Protein AF-J9E3N8-F1 (afdb_monomer)

InterPro domains:
  IPR001534 Transthyretin-like [PF01060] (4-51)
  IPR001534 Transthyretin-like [PTHR21700] (4-82)
  IPR038479 Transthyretin-like superfamily [G3DSA:2.60.40.3330] (2-83)

Mean predicted aligned error: 5.46 Å

Nearest PDB structures (foldseek):
  7rgm-assembly1_H  TM=3.498E-01  e=9.564E+00  Homo sapiens
  8i0t-assembly1_R  TM=3.193E-01  e=7.367E+00  Homo sapiens
  7w5b-assembly1_R  TM=2.391E-01  e=3.837E+00  Homo sapiens

Sequence (83 aa):
IGEVLSTDQTTLNGHFQIKGDTVGRTEQDIEPVIRFYHRCDDDLKKDLKKVGYRTFAISYPKEYVTIGKVPRKQFDIGKLNLQ

pLDDT: mean 87.49, std 9.36, range [53.59, 96.62]

Secondary structure (DSSP, 8-state):
-PPP-------TTS--------TT-S------EEEEEE-TT--TTT-TT--S-EEEEEEPPGGG--SSSS-SS----------

Structure (mmCIF, N/CA/C/O backbone):
data_AF-J9E3N8-F1
#
_entry.id   AF-J9E3N8-F1
#
loop_
_atom_site.group_PDB
_atom_site.id
_atom_site.type_symbol
_atom_site.label_atom_id
_atom_site.label_alt_id
_atom_site.label_comp_id
_atom_site.label_asym_id
_atom_site.label_entity_id
_atom_site.label_seq_id
_atom_site.pdbx_PDB_ins_code
_atom_site.Cartn_x
_atom_site.Cartn_y
_atom_site.Cartn_z
_atom_site.occupancy
_atom_site.B_iso_or_equiv
_atom_site.auth_seq_id
_atom_site.auth_comp_id
_atom_site.auth_asym_id
_atom_site.auth_atom_id
_atom_site.pdbx_PDB_model_num
ATOM 1 N N . ILE A 1 1 ? 1.222 14.509 6.411 1.00 53.59 1 ILE A N 1
ATOM 2 C CA . ILE A 1 1 ? 1.612 13.177 5.883 1.00 53.59 1 ILE A CA 1
ATOM 3 C C . ILE A 1 1 ? 1.035 12.163 6.856 1.00 53.59 1 ILE A C 1
ATOM 5 O O . ILE A 1 1 ? 1.283 12.325 8.041 1.00 53.59 1 ILE A O 1
ATOM 9 N N . GLY A 1 2 ? 0.189 11.239 6.391 1.00 73.75 2 GLY A N 1
ATOM 10 C CA . GLY A 1 2 ? -0.410 10.217 7.259 1.00 73.75 2 GLY A CA 1
ATOM 11 C C . GLY A 1 2 ? 0.635 9.234 7.787 1.00 73.75 2 GLY A C 1
ATOM 12 O O . GLY A 1 2 ? 1.699 9.080 7.186 1.00 73.75 2 GLY A O 1
ATOM 13 N N . GLU A 1 3 ? 0.338 8.597 8.913 1.00 88.06 3 GLU A N 1
ATOM 14 C CA . GLU A 1 3 ? 1.219 7.608 9.529 1.00 88.06 3 GLU A CA 1
ATOM 15 C C . GLU A 1 3 ? 1.255 6.300 8.721 1.00 88.06 3 GLU A C 1
ATOM 17 O O . GLU A 1 3 ? 0.258 5.892 8.121 1.00 88.06 3 GLU A O 1
ATOM 22 N N . VAL A 1 4 ? 2.407 5.626 8.698 1.00 93.12 4 VAL A N 1
ATOM 23 C CA . VAL A 1 4 ? 2.562 4.337 8.015 1.00 93.12 4 VAL A CA 1
ATOM 24 C C . VAL A 1 4 ? 2.077 3.216 8.930 1.00 93.12 4 VAL A C 1
ATOM 26 O O . VAL A 1 4 ? 2.655 2.963 9.986 1.00 93.12 4 VAL A O 1
ATOM 29 N N . LEU A 1 5 ? 1.018 2.521 8.513 1.00 93.25 5 LEU A N 1
ATOM 30 C CA . LEU A 1 5 ? 0.487 1.373 9.255 1.00 93.25 5 LEU A CA 1
ATOM 31 C C . LEU A 1 5 ? 1.270 0.086 8.969 1.00 93.25 5 LEU A C 1
ATOM 33 O O . LEU A 1 5 ? 1.357 -0.778 9.833 1.00 93.25 5 LEU A O 1
ATOM 37 N N . SER A 1 6 ? 1.792 -0.055 7.749 1.00 94.38 6 SER A N 1
ATOM 38 C CA . SER A 1 6 ? 2.552 -1.215 7.284 1.00 94.38 6 SER A CA 1
ATOM 39 C C . SER A 1 6 ? 3.216 -0.901 5.942 1.00 94.38 6 SER A C 1
ATOM 41 O O . SER A 1 6 ? 2.752 -0.018 5.216 1.00 94.38 6 SER A O 1
ATOM 43 N N . THR A 1 7 ? 4.268 -1.643 5.608 1.00 96.00 7 THR A N 1
ATOM 44 C CA . THR A 1 7 ? 4.972 -1.575 4.323 1.00 96.00 7 THR A CA 1
ATOM 45 C C . THR A 1 7 ? 5.304 -2.991 3.886 1.00 96.00 7 THR A C 1
ATOM 47 O O . THR A 1 7 ? 5.740 -3.794 4.706 1.00 96.00 7 THR A O 1
ATOM 50 N N . ASP A 1 8 ? 5.149 -3.273 2.596 1.00 96.12 8 ASP A N 1
ATOM 51 C CA . ASP A 1 8 ? 5.523 -4.556 2.013 1.00 96.12 8 ASP A CA 1
ATOM 52 C C . ASP A 1 8 ? 6.084 -4.368 0.595 1.00 96.12 8 ASP A C 1
ATOM 54 O O . ASP A 1 8 ? 5.886 -3.318 -0.028 1.00 96.12 8 ASP A O 1
ATOM 58 N N . GLN A 1 9 ? 6.799 -5.372 0.093 1.00 95.88 9 GLN A N 1
ATOM 59 C CA . GLN A 1 9 ? 7.313 -5.418 -1.274 1.00 95.88 9 GLN A CA 1
ATOM 60 C C . GLN A 1 9 ? 6.583 -6.489 -2.078 1.00 95.88 9 GLN A C 1
ATOM 62 O O . GLN A 1 9 ? 6.384 -7.614 -1.626 1.00 95.88 9 GLN A O 1
ATOM 67 N N . THR A 1 10 ? 6.213 -6.152 -3.311 1.00 95.94 10 THR A N 1
ATOM 68 C CA . THR A 1 10 ? 5.640 -7.131 -4.234 1.00 95.94 10 THR A CA 1
ATOM 69 C C . THR A 1 10 ? 6.641 -8.242 -4.530 1.00 95.94 10 THR A C 1
ATOM 71 O O . THR A 1 10 ? 7.833 -7.994 -4.721 1.00 95.94 10 THR A O 1
ATOM 74 N N . THR A 1 11 ? 6.136 -9.461 -4.666 1.00 96.44 11 THR A N 1
ATOM 75 C CA . THR A 1 11 ? 6.889 -10.593 -5.217 1.00 96.44 11 THR A CA 1
ATOM 76 C C . THR A 1 11 ? 7.337 -10.328 -6.660 1.00 96.44 11 THR A C 1
ATOM 78 O O . THR A 1 11 ? 6.849 -9.410 -7.322 1.00 96.44 11 THR A O 1
ATOM 81 N N . LEU A 1 12 ? 8.209 -11.191 -7.195 1.00 94.12 12 LEU A N 1
ATOM 82 C CA . LEU A 1 12 ? 8.678 -11.114 -8.586 1.00 94.12 12 LEU A CA 1
ATOM 83 C C . LEU A 1 12 ? 7.531 -11.104 -9.619 1.00 94.12 12 LEU A C 1
ATOM 85 O O . LEU A 1 12 ? 7.657 -10.482 -10.668 1.00 94.12 12 LEU A O 1
ATOM 89 N N . ASN A 1 13 ? 6.403 -11.745 -9.300 1.00 94.75 13 ASN A N 1
ATOM 90 C CA . ASN A 1 13 ? 5.223 -11.817 -10.168 1.00 94.75 13 ASN A CA 1
ATOM 91 C C . ASN A 1 13 ? 4.203 -10.691 -9.898 1.00 94.75 13 ASN A C 1
ATOM 93 O O . ASN A 1 13 ? 3.084 -10.742 -10.403 1.00 94.75 13 ASN A O 1
ATOM 97 N N . GLY A 1 14 ? 4.547 -9.695 -9.074 1.00 94.19 14 GLY A N 1
ATOM 98 C CA . GLY A 1 14 ? 3.681 -8.554 -8.760 1.00 94.19 14 GLY A CA 1
ATOM 99 C C . GLY A 1 14 ? 2.619 -8.811 -7.683 1.00 94.19 14 GLY A C 1
ATOM 100 O O . GLY A 1 14 ? 1.839 -7.912 -7.383 1.00 94.19 14 GLY A O 1
ATOM 101 N N . HIS A 1 15 ? 2.577 -9.999 -7.070 1.00 96.62 15 HIS A N 1
ATOM 102 C CA . HIS A 1 15 ?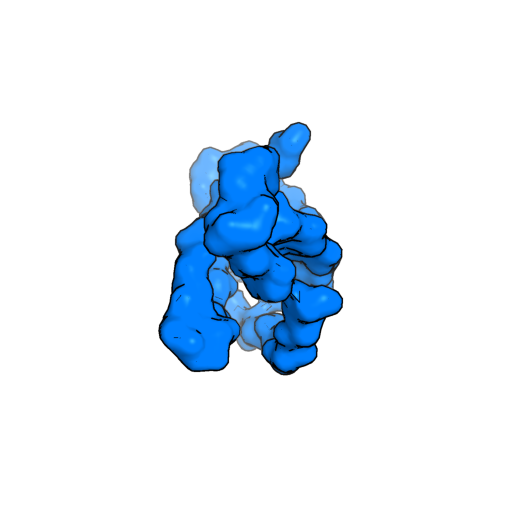 1.659 -10.276 -5.957 1.00 96.62 15 HIS A CA 1
ATOM 103 C C . HIS A 1 15 ? 2.118 -9.594 -4.667 1.00 96.62 15 HIS A C 1
ATOM 105 O O . HIS A 1 15 ? 3.318 -9.564 -4.390 1.00 96.62 15 HIS A O 1
ATOM 111 N N . PHE A 1 16 ? 1.167 -9.122 -3.863 1.00 95.38 16 PHE A N 1
ATOM 112 C CA . PHE A 1 16 ? 1.390 -8.583 -2.523 1.00 95.38 16 PHE A CA 1
ATOM 113 C C . PHE A 1 16 ? 0.185 -8.884 -1.626 1.00 95.38 16 PHE A C 1
ATOM 115 O O . PHE A 1 16 ? -0.932 -9.053 -2.116 1.00 95.38 16 PHE A O 1
ATOM 122 N N . GLN A 1 17 ? 0.408 -8.921 -0.314 1.00 95.06 17 GLN A N 1
ATOM 123 C CA . GLN A 1 17 ? -0.654 -8.990 0.685 1.00 95.06 17 GLN A CA 1
ATOM 124 C C . GLN A 1 17 ? -0.229 -8.160 1.893 1.00 95.06 17 GLN A C 1
ATOM 126 O O . GLN A 1 17 ? 0.663 -8.549 2.635 1.00 95.06 17 GLN A O 1
ATOM 131 N N . ILE A 1 18 ? -0.888 -7.024 2.110 1.00 94.00 18 ILE A N 1
ATOM 132 C CA . ILE A 1 18 ? -0.524 -6.096 3.181 1.00 94.00 18 ILE A CA 1
ATOM 133 C C . ILE A 1 18 ? -1.585 -6.081 4.280 1.00 94.00 18 ILE A C 1
ATOM 135 O O . ILE A 1 18 ? -2.788 -6.060 4.016 1.00 94.00 18 ILE A O 1
ATOM 139 N N . LYS A 1 19 ? -1.128 -6.070 5.533 1.00 92.12 19 LYS A N 1
ATOM 140 C CA . LYS A 1 19 ? -1.960 -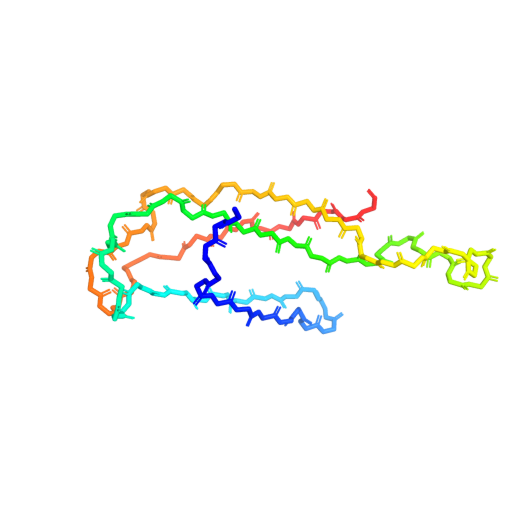5.881 6.724 1.00 92.12 19 LYS A CA 1
ATOM 141 C C . LYS A 1 19 ? -1.342 -4.788 7.587 1.00 92.12 19 LYS A C 1
ATOM 143 O O . LYS A 1 19 ? -0.140 -4.817 7.838 1.00 92.12 19 LYS A O 1
ATOM 148 N N . GLY A 1 20 ? -2.173 -3.863 8.052 1.00 91.44 20 GLY A N 1
ATOM 149 C CA . GLY A 1 20 ? -1.821 -2.862 9.056 1.00 91.44 20 GLY A CA 1
ATOM 150 C C . GLY A 1 20 ? -2.869 -2.824 10.164 1.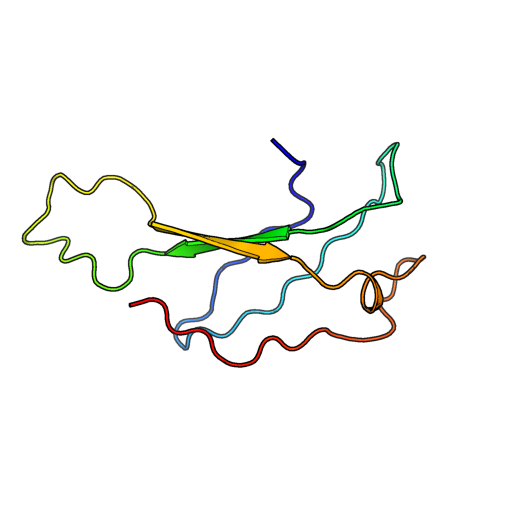00 91.44 20 GLY A C 1
ATOM 151 O O . GLY A 1 20 ? -4.009 -3.244 9.964 1.00 91.44 20 GLY A O 1
ATOM 152 N N . ASP A 1 21 ? -2.475 -2.333 11.331 1.00 91.38 21 ASP A N 1
ATOM 153 C CA . ASP A 1 21 ? -3.353 -2.118 12.480 1.00 91.38 21 ASP A CA 1
ATOM 154 C C . ASP A 1 21 ? -2.981 -0.816 13.192 1.00 91.38 21 ASP A C 1
ATOM 156 O O . ASP A 1 21 ? -1.947 -0.230 12.895 1.00 91.38 21 ASP A O 1
ATOM 160 N N . THR A 1 22 ? -3.837 -0.332 14.090 1.00 91.69 22 THR A N 1
ATOM 161 C CA . THR A 1 22 ? -3.652 0.913 14.856 1.00 91.69 22 THR A CA 1
ATOM 162 C C . THR A 1 22 ? -3.232 0.658 16.305 1.00 91.69 22 THR A C 1
ATOM 164 O O . THR A 1 22 ? -3.423 1.515 17.170 1.00 91.69 22 THR A O 1
ATOM 167 N N . VAL A 1 23 ? -2.664 -0.517 16.609 1.00 88.06 23 VAL A N 1
ATOM 168 C CA . VAL A 1 23 ? -2.263 -0.853 17.981 1.00 88.06 23 VAL A CA 1
ATOM 169 C C . VAL A 1 23 ? -1.218 0.149 18.477 1.00 88.06 23 VAL A C 1
ATOM 171 O O . VAL A 1 23 ? -0.223 0.415 17.813 1.00 88.06 23 VAL A O 1
ATOM 174 N N . GLY A 1 24 ? -1.454 0.707 19.666 1.00 85.50 24 GLY A N 1
ATOM 175 C CA . GLY A 1 24 ? -0.568 1.701 20.277 1.00 85.50 24 GLY A CA 1
ATOM 176 C C . GLY A 1 24 ? -0.787 3.140 19.798 1.00 85.50 24 GLY A C 1
ATOM 177 O O . GLY A 1 24 ? -0.042 4.020 20.220 1.00 85.50 24 GLY A O 1
ATOM 178 N N . ARG A 1 25 ? -1.803 3.398 18.962 1.00 86.94 25 ARG A N 1
ATOM 179 C CA . ARG A 1 25 ? -2.144 4.743 18.473 1.00 86.94 25 ARG A CA 1
ATOM 180 C C . ARG A 1 25 ? -3.281 5.377 19.268 1.00 86.94 25 ARG A C 1
ATOM 182 O O . ARG A 1 25 ? -4.159 4.684 19.785 1.00 86.94 25 ARG A O 1
ATOM 189 N N . THR A 1 26 ? -3.265 6.707 19.339 1.00 84.75 26 THR A N 1
ATOM 190 C CA . THR A 1 26 ? -4.320 7.515 19.970 1.00 84.75 26 THR A CA 1
ATOM 191 C C . THR A 1 26 ? -5.607 7.519 19.149 1.00 84.75 26 THR A C 1
ATOM 193 O O . THR A 1 26 ? -6.694 7.486 19.717 1.00 84.75 26 THR A O 1
ATOM 196 N N . GLU A 1 27 ? -5.487 7.508 17.821 1.00 83.44 27 GLU A N 1
ATOM 197 C CA . GLU A 1 27 ? -6.608 7.447 16.884 1.00 83.44 27 GLU A CA 1
ATOM 198 C C . GLU A 1 27 ? -6.713 6.041 16.287 1.00 83.44 27 GLU A C 1
ATOM 200 O O . GLU A 1 27 ? -5.771 5.529 15.678 1.00 83.44 27 GLU A O 1
ATOM 205 N N . GLN A 1 28 ? -7.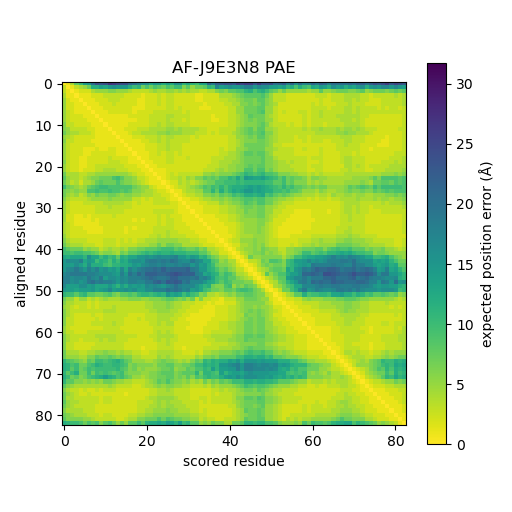864 5.398 16.500 1.00 86.88 28 GLN A N 1
ATOM 206 C CA . GLN A 1 28 ? -8.146 4.061 15.970 1.00 86.88 28 GLN A CA 1
ATOM 207 C C . GLN A 1 28 ? -9.190 4.056 14.849 1.00 86.88 28 GLN A C 1
ATOM 209 O O . GLN A 1 28 ? -9.258 3.069 14.119 1.00 86.88 28 GLN A O 1
ATOM 214 N N . ASP A 1 29 ? -9.970 5.134 14.694 1.00 88.31 29 ASP A N 1
ATOM 215 C CA . ASP A 1 29 ? -10.771 5.347 13.486 1.00 88.31 29 ASP A CA 1
ATOM 216 C C . ASP A 1 29 ? -9.865 5.926 12.400 1.00 88.31 29 ASP A C 1
ATOM 218 O O . ASP A 1 29 ? -9.175 6.919 12.622 1.00 88.31 29 ASP A O 1
ATOM 222 N N . ILE A 1 30 ? -9.825 5.264 11.249 1.00 90.81 30 ILE A N 1
ATOM 223 C CA . ILE A 1 30 ? -8.893 5.573 10.169 1.00 90.81 30 ILE A CA 1
ATOM 224 C C . ILE A 1 30 ? -9.585 5.481 8.814 1.00 90.81 30 ILE A C 1
ATOM 226 O O . ILE A 1 30 ? -10.503 4.685 8.607 1.00 90.81 30 ILE A O 1
ATOM 230 N N . GLU A 1 31 ? -9.068 6.252 7.864 1.00 92.50 31 GLU A N 1
ATOM 231 C CA . GLU A 1 31 ? -9.390 6.165 6.441 1.00 92.50 31 GLU A CA 1
ATOM 232 C C . GLU A 1 31 ? -8.102 5.804 5.692 1.00 92.50 31 GLU A C 1
ATOM 234 O O . GLU A 1 31 ? -7.315 6.686 5.335 1.00 92.50 31 GLU A O 1
ATOM 239 N N . PRO A 1 32 ? -7.797 4.502 5.537 1.00 92.88 32 PRO A N 1
ATOM 240 C CA . PRO A 1 32 ? -6.496 4.093 5.042 1.00 92.88 32 PRO A CA 1
ATOM 241 C C . PRO A 1 32 ? -6.341 4.406 3.553 1.00 92.88 32 PRO A C 1
ATOM 243 O O . PRO A 1 32 ? -7.279 4.313 2.761 1.00 92.88 32 PRO A O 1
ATOM 246 N N . VAL A 1 33 ? -5.108 4.705 3.158 1.00 95.00 33 VAL A N 1
ATOM 247 C CA . VAL A 1 33 ? -4.705 4.879 1.762 1.00 95.00 33 VAL A CA 1
ATOM 248 C C . VAL A 1 33 ? -3.550 3.930 1.496 1.00 95.00 33 VAL A C 1
ATOM 250 O O . VAL A 1 33 ? -2.574 3.916 2.247 1.00 95.00 33 VAL A O 1
ATOM 253 N N . ILE A 1 34 ? -3.635 3.155 0.418 1.00 95.19 34 ILE A N 1
ATOM 254 C CA . ILE A 1 34 ? -2.510 2.342 -0.047 1.00 95.19 34 ILE A CA 1
ATOM 255 C C . ILE A 1 34 ? -1.766 3.163 -1.091 1.00 95.19 34 ILE A C 1
ATOM 257 O O . ILE A 1 34 ? -2.354 3.597 -2.082 1.00 95.19 34 ILE A O 1
ATOM 261 N N . ARG A 1 35 ? -0.472 3.392 -0.863 1.00 95.12 35 ARG A N 1
ATOM 262 C CA . ARG A 1 35 ? 0.409 4.069 -1.814 1.00 95.12 35 ARG A CA 1
ATOM 263 C C . ARG A 1 35 ? 1.425 3.081 -2.356 1.00 95.12 35 ARG A C 1
ATOM 265 O O . ARG A 1 35 ? 2.143 2.444 -1.592 1.00 95.12 35 ARG A O 1
ATOM 272 N N . PHE A 1 36 ? 1.506 3.012 -3.673 1.00 94.56 36 PHE A N 1
ATOM 273 C CA . PHE A 1 36 ? 2.448 2.167 -4.385 1.00 94.56 36 PHE A CA 1
ATOM 274 C C . PHE A 1 36 ? 3.619 3.012 -4.861 1.00 94.56 36 PHE A C 1
ATOM 276 O O . PHE A 1 36 ? 3.430 4.140 -5.314 1.00 94.56 36 PHE A O 1
ATOM 283 N N . TYR A 1 37 ? 4.818 2.449 -4.771 1.00 93.75 37 TYR A N 1
ATOM 284 C CA . TYR A 1 37 ? 6.054 3.044 -5.263 1.00 93.75 37 TYR A CA 1
ATOM 285 C C . TYR A 1 37 ? 6.656 2.072 -6.273 1.00 93.75 37 TYR A C 1
ATOM 287 O O . TYR A 1 37 ? 6.938 0.928 -5.925 1.00 93.75 37 TYR A O 1
ATOM 295 N N . HIS A 1 38 ? 6.831 2.493 -7.523 1.00 91.88 38 HIS A N 1
ATOM 296 C CA . HIS A 1 38 ? 7.302 1.611 -8.593 1.00 91.88 38 HIS A CA 1
ATOM 297 C C . HIS A 1 38 ? 8.232 2.340 -9.569 1.00 91.88 38 HIS A C 1
ATOM 299 O O . HIS A 1 38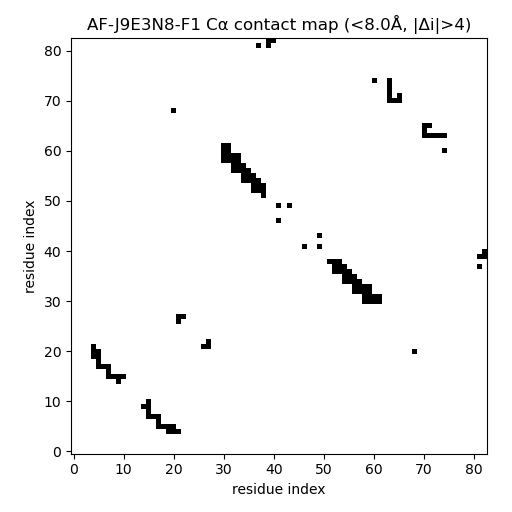 ? 8.332 3.567 -9.570 1.00 91.88 38 HIS A O 1
ATOM 305 N N . ARG A 1 39 ? 8.934 1.557 -10.390 1.00 88.44 39 ARG A N 1
ATOM 306 C CA . ARG A 1 39 ? 9.805 2.023 -11.485 1.00 88.44 39 ARG A CA 1
ATOM 307 C C . ARG A 1 39 ? 9.448 1.355 -12.816 1.00 88.44 39 ARG A C 1
ATOM 309 O O . ARG A 1 39 ? 10.308 1.144 -13.664 1.00 88.44 39 ARG A O 1
ATOM 316 N N . CYS A 1 40 ? 8.193 0.932 -12.975 1.00 87.50 40 CYS A N 1
ATOM 317 C CA . CYS A 1 40 ? 7.734 0.355 -14.241 1.00 87.50 40 CYS A CA 1
ATOM 318 C C . CYS A 1 40 ? 7.909 1.386 -15.363 1.00 87.50 40 CYS A C 1
ATOM 320 O O . CYS A 1 40 ? 7.680 2.580 -15.146 1.00 87.50 40 CYS A O 1
ATOM 322 N N . ASP A 1 41 ? 8.352 0.909 -16.525 1.00 83.00 41 ASP A N 1
ATOM 323 C CA . ASP A 1 41 ? 8.709 1.703 -17.707 1.00 83.00 41 ASP A CA 1
ATOM 324 C C . ASP A 1 41 ? 9.806 2.763 -17.485 1.00 83.00 41 ASP A C 1
ATOM 326 O O . ASP A 1 41 ? 10.004 3.654 -18.315 1.00 83.00 41 ASP A O 1
ATOM 330 N N . ASP A 1 42 ? 10.569 2.668 -16.392 1.00 83.44 42 ASP A N 1
ATOM 331 C CA . ASP A 1 42 ? 11.788 3.453 -16.237 1.00 83.44 42 ASP A CA 1
ATOM 332 C C . ASP A 1 42 ? 12.912 2.806 -17.057 1.00 83.44 42 ASP A C 1
ATOM 334 O O . ASP A 1 42 ? 13.482 1.779 -16.680 1.00 83.44 42 ASP A O 1
ATOM 338 N N . ASP A 1 43 ? 13.272 3.429 -18.180 1.00 76.00 43 ASP A N 1
ATOM 339 C CA . ASP A 1 43 ? 14.489 3.083 -18.913 1.00 76.00 43 ASP A CA 1
ATOM 340 C C . ASP A 1 43 ? 15.702 3.660 -18.174 1.00 76.00 43 ASP A C 1
ATOM 342 O O . ASP A 1 43 ? 16.235 4.716 -18.516 1.00 76.00 43 ASP A O 1
ATOM 346 N N . LEU A 1 44 ? 16.141 2.954 -17.130 1.00 70.19 44 LEU A N 1
ATOM 347 C CA . LEU A 1 44 ? 17.275 3.351 -16.288 1.00 70.19 44 LEU A CA 1
ATOM 348 C C . LEU A 1 44 ? 18.582 3.534 -17.081 1.00 70.19 44 LEU A C 1
ATOM 350 O O . LEU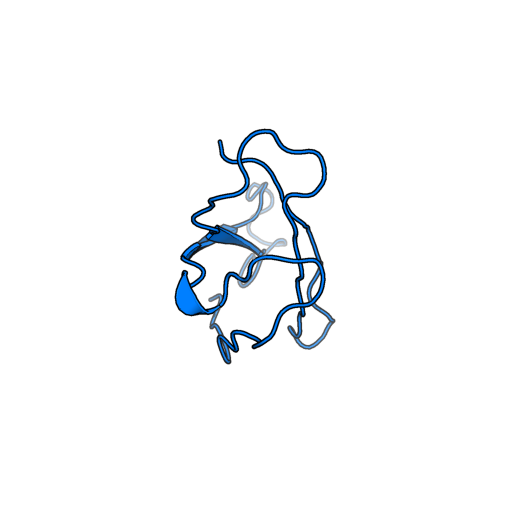 A 1 44 ? 19.511 4.166 -16.581 1.00 70.19 44 LEU A O 1
ATOM 354 N N . LYS A 1 45 ? 18.673 2.990 -18.304 1.00 69.50 45 LYS A N 1
ATOM 355 C CA . LYS A 1 45 ? 19.835 3.160 -19.187 1.00 69.50 45 LYS A CA 1
ATOM 356 C C . LYS A 1 45 ? 19.773 4.464 -19.983 1.00 69.50 45 LYS A C 1
ATOM 358 O O . LYS A 1 45 ? 20.827 5.020 -20.278 1.00 69.50 45 LYS A O 1
ATOM 363 N N . LYS A 1 46 ? 18.578 4.951 -20.333 1.00 67.69 46 LYS A N 1
ATOM 364 C CA . LYS A 1 46 ? 18.394 6.226 -21.053 1.00 67.69 46 LYS A CA 1
ATOM 365 C C . LYS A 1 46 ? 18.221 7.416 -20.116 1.00 67.69 46 LYS A C 1
ATOM 367 O O . LYS A 1 46 ? 18.754 8.486 -20.392 1.00 67.69 46 LYS A O 1
ATOM 372 N N . ASP A 1 47 ? 17.551 7.216 -18.987 1.00 66.75 47 ASP A N 1
ATOM 373 C CA . ASP A 1 47 ? 17.216 8.271 -18.037 1.00 66.75 47 ASP A CA 1
ATOM 374 C C . ASP A 1 47 ? 18.013 8.134 -16.735 1.00 66.75 47 ASP A C 1
ATOM 376 O O . ASP A 1 47 ? 17.462 7.988 -15.644 1.00 66.75 47 ASP A O 1
ATOM 380 N N . LEU A 1 48 ? 19.339 8.280 -16.830 1.00 64.62 48 LEU A N 1
ATOM 381 C CA . LEU A 1 48 ? 20.250 8.327 -15.670 1.00 64.62 48 LEU A CA 1
ATOM 382 C C . LEU A 1 48 ? 19.881 9.422 -14.643 1.00 64.62 48 LEU A C 1
ATOM 384 O O . LEU A 1 48 ? 20.365 9.410 -13.515 1.00 64.62 48 LEU A O 1
ATOM 388 N N . LYS A 1 49 ? 19.029 10.380 -15.033 1.00 65.19 49 LYS A N 1
ATOM 389 C CA . LYS A 1 49 ? 18.523 11.476 -14.192 1.00 65.19 49 LYS A CA 1
ATOM 390 C C . LYS A 1 49 ? 17.202 11.161 -13.487 1.00 65.19 49 LYS A C 1
ATOM 392 O O . LYS A 1 49 ? 16.780 11.952 -12.643 1.00 65.19 49 LYS A O 1
ATOM 397 N N . LYS A 1 50 ? 16.527 10.055 -13.814 1.00 67.44 50 LYS A N 1
ATOM 398 C CA . L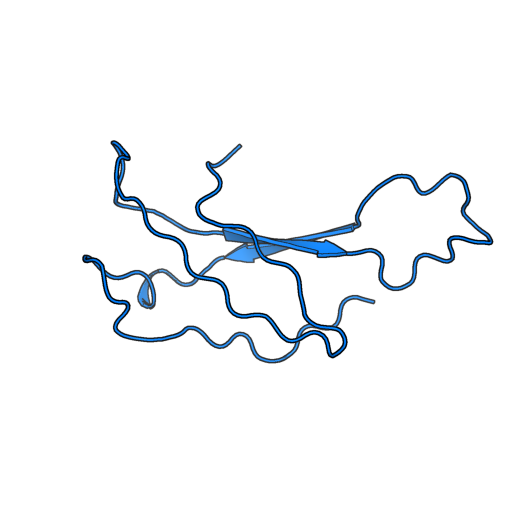YS A 1 50 ? 15.255 9.687 -13.183 1.00 67.44 50 LYS A CA 1
ATOM 399 C C . LYS A 1 50 ? 15.535 9.058 -11.825 1.00 67.44 50 LYS A C 1
ATOM 401 O O . LYS A 1 50 ? 15.660 7.849 -11.663 1.00 67.44 50 LYS A O 1
ATOM 406 N N . VAL A 1 51 ? 15.695 9.934 -10.841 1.00 69.19 51 VAL A N 1
ATOM 407 C CA . VAL A 1 51 ? 15.940 9.575 -9.448 1.00 69.19 51 VAL A CA 1
ATOM 408 C C . VAL A 1 51 ? 14.597 9.553 -8.731 1.00 69.19 51 VAL A C 1
ATOM 410 O O . VAL A 1 51 ? 14.009 10.599 -8.478 1.00 69.19 51 VAL A O 1
ATOM 413 N N . GLY A 1 52 ? 14.086 8.364 -8.417 1.00 79.06 52 GLY A N 1
ATOM 414 C CA . GLY A 1 52 ? 12.884 8.240 -7.596 1.00 79.06 52 GLY A CA 1
ATOM 415 C C . GLY A 1 52 ? 12.060 6.994 -7.875 1.00 79.06 52 GLY A C 1
ATOM 416 O O . GLY A 1 52 ? 12.490 6.079 -8.574 1.00 79.06 52 GLY A O 1
ATOM 417 N N . TYR A 1 53 ? 10.879 6.966 -7.274 1.00 87.19 53 TYR A N 1
ATOM 418 C CA . TYR A 1 53 ? 9.81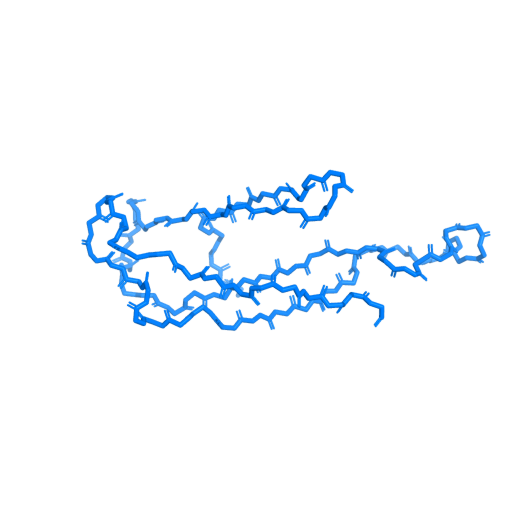9 6.019 -7.585 1.00 87.19 53 TYR A CA 1
ATOM 419 C C . TYR A 1 53 ? 8.629 6.820 -8.093 1.00 87.19 53 TYR A C 1
ATOM 421 O O . TYR A 1 53 ? 8.289 7.857 -7.519 1.00 87.19 53 TYR A O 1
ATOM 429 N N . ARG A 1 54 ? 7.983 6.334 -9.149 1.00 88.94 54 ARG A N 1
ATOM 430 C CA . ARG A 1 54 ? 6.635 6.771 -9.505 1.00 88.94 54 ARG A CA 1
ATOM 431 C C . ARG A 1 54 ? 5.678 6.309 -8.417 1.00 88.94 54 ARG A C 1
ATOM 433 O O . ARG A 1 54 ? 5.877 5.243 -7.828 1.00 88.94 54 ARG A O 1
ATOM 440 N N . THR A 1 55 ? 4.661 7.117 -8.141 1.00 91.56 55 THR A N 1
ATOM 441 C CA . THR A 1 55 ? 3.694 6.812 -7.090 1.00 91.56 55 THR A CA 1
ATOM 442 C C . THR A 1 55 ? 2.274 7.002 -7.557 1.00 91.56 55 THR A C 1
ATOM 444 O O . THR A 1 55 ? 1.959 8.021 -8.168 1.00 91.56 55 THR A O 1
ATOM 447 N N . PHE A 1 56 ? 1.407 6.088 -7.153 1.00 91.88 56 PHE A N 1
ATOM 448 C CA . PHE A 1 56 ? -0.032 6.293 -7.181 1.00 91.88 56 PHE A CA 1
ATOM 449 C C . PHE A 1 56 ? -0.628 5.790 -5.868 1.00 91.88 56 PHE A C 1
ATOM 451 O O . PHE A 1 56 ? 0.007 5.042 -5.115 1.00 91.88 56 PHE A O 1
ATOM 458 N N . ALA A 1 57 ? -1.828 6.261 -5.561 1.00 93.75 57 ALA A N 1
ATOM 459 C CA . ALA A 1 57 ? -2.504 5.952 -4.319 1.00 93.75 57 ALA A CA 1
ATOM 460 C C . ALA A 1 57 ? -3.964 5.609 -4.580 1.00 93.75 57 ALA A C 1
ATOM 462 O O . ALA A 1 57 ? -4.583 6.133 -5.504 1.00 93.75 57 ALA A O 1
ATOM 463 N N . ILE A 1 58 ? -4.495 4.743 -3.732 1.00 94.31 58 ILE A N 1
ATOM 464 C CA . ILE A 1 58 ? -5.887 4.315 -3.741 1.00 94.31 58 ILE A CA 1
ATOM 465 C C . ILE A 1 58 ? -6.441 4.424 -2.327 1.00 94.31 58 ILE A C 1
ATOM 467 O O . ILE A 1 58 ? -5.732 4.171 -1.346 1.00 94.31 58 ILE A O 1
ATOM 471 N N . SER A 1 59 ? -7.716 4.763 -2.217 1.00 94.81 59 SER A N 1
ATOM 472 C CA . SER A 1 59 ? -8.419 4.686 -0.942 1.00 94.81 59 SER A CA 1
ATOM 473 C C . SER A 1 59 ? -8.712 3.226 -0.610 1.00 94.81 59 SER A C 1
ATOM 475 O O . SER A 1 59 ? -9.206 2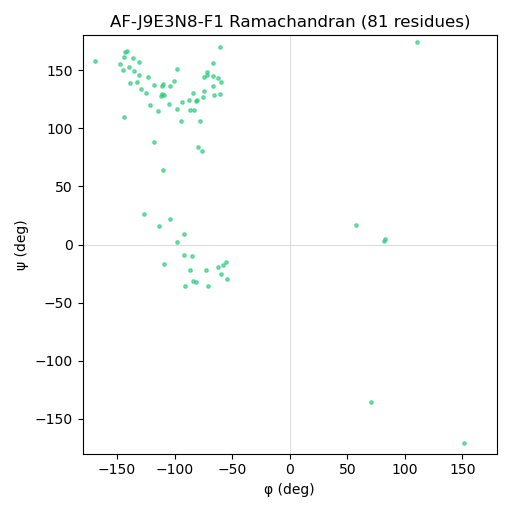.481 -1.458 1.00 94.81 59 SER A O 1
ATOM 477 N N . TYR A 1 60 ? -8.415 2.811 0.618 1.00 94.25 60 TYR A N 1
ATOM 478 C CA . TYR A 1 60 ? -8.834 1.514 1.131 1.00 94.25 60 TYR A CA 1
ATOM 479 C C . TYR A 1 60 ? -10.291 1.622 1.598 1.00 94.25 60 TYR A C 1
ATOM 481 O O . TYR A 1 60 ? -10.582 2.479 2.439 1.00 94.25 60 TYR A O 1
ATOM 489 N N . PRO A 1 61 ? -11.226 0.801 1.089 1.00 94.12 61 PRO A N 1
ATOM 490 C CA . PRO A 1 61 ? -12.632 0.983 1.421 1.00 94.12 61 PRO A CA 1
ATOM 491 C C . PRO A 1 61 ? -12.892 0.712 2.910 1.00 94.12 61 PRO A C 1
ATOM 493 O O . PRO A 1 61 ? -12.505 -0.329 3.451 1.00 94.12 61 PRO A O 1
ATOM 496 N N . LYS A 1 62 ? -13.566 1.658 3.581 1.00 91.31 62 LYS A N 1
ATOM 497 C CA . LYS A 1 62 ? -13.802 1.636 5.038 1.00 91.31 62 LYS A CA 1
ATOM 498 C C . LYS A 1 62 ? -14.580 0.397 5.496 1.00 91.31 62 LYS A C 1
ATOM 500 O O . LYS A 1 62 ? -14.391 -0.058 6.618 1.00 91.31 62 LYS A O 1
ATOM 505 N N . GLU A 1 63 ? -15.377 -0.218 4.622 1.00 91.69 63 GLU A N 1
ATOM 506 C CA . GLU A 1 63 ? -16.093 -1.476 4.895 1.00 91.69 63 GLU A CA 1
ATOM 507 C C . GLU A 1 63 ? -15.184 -2.691 5.175 1.00 91.69 63 GLU A C 1
ATOM 509 O O . GLU A 1 63 ? -15.638 -3.673 5.767 1.00 91.69 63 GLU A O 1
ATOM 514 N N . TYR A 1 64 ? -13.905 -2.631 4.782 1.00 92.88 64 TYR A N 1
ATOM 515 C CA . TYR A 1 64 ? -12.902 -3.660 5.079 1.00 92.88 64 TYR A CA 1
ATOM 516 C C . TYR A 1 64 ? -12.022 -3.300 6.284 1.00 92.88 64 TYR A C 1
ATOM 518 O O . TYR A 1 64 ? -11.102 -4.052 6.616 1.00 92.88 64 TYR A O 1
ATOM 526 N N . VAL A 1 65 ? -12.275 -2.165 6.943 1.00 91.81 65 VAL A N 1
ATOM 527 C CA . VAL A 1 65 ? -11.640 -1.789 8.211 1.00 91.81 65 VAL A CA 1
ATOM 528 C C . VAL A 1 65 ? -12.469 -2.381 9.346 1.00 91.81 65 VAL A C 1
ATOM 530 O O . VAL A 1 65 ? -13.673 -2.160 9.446 1.00 91.81 65 VAL A O 1
ATOM 533 N N . THR A 1 66 ? -11.832 -3.171 10.209 1.00 90.00 66 THR A N 1
ATOM 534 C CA . THR A 1 66 ? -12.522 -3.873 11.297 1.00 90.00 66 THR A CA 1
ATOM 535 C C . THR A 1 66 ? -11.935 -3.523 12.650 1.00 90.00 66 THR A C 1
ATOM 537 O O . THR A 1 66 ? -10.720 -3.436 12.795 1.00 90.00 66 THR A O 1
ATOM 540 N N . ILE A 1 67 ? -12.795 -3.436 13.662 1.00 87.00 67 ILE A N 1
ATOM 541 C CA . ILE A 1 67 ? -12.375 -3.302 15.056 1.00 87.00 67 ILE A CA 1
ATOM 542 C C . ILE A 1 67 ? -11.858 -4.658 15.563 1.00 87.00 67 ILE A C 1
ATOM 544 O O . ILE A 1 67 ? -12.561 -5.670 15.480 1.00 87.00 67 ILE A O 1
ATOM 548 N N . GLY A 1 68 ? -10.642 -4.668 16.118 1.00 82.69 68 GLY A N 1
ATOM 549 C CA . GLY A 1 68 ? -9.992 -5.845 16.705 1.00 82.69 68 GLY A CA 1
ATOM 550 C C . GLY A 1 68 ? -8.792 -6.369 15.904 1.00 82.69 68 GLY A C 1
ATOM 551 O O . GLY A 1 68 ? -8.482 -5.898 14.817 1.00 82.69 68 GLY A O 1
ATOM 552 N N . LYS A 1 69 ? -8.086 -7.368 16.456 1.00 74.19 69 LYS A N 1
ATOM 553 C CA . LYS A 1 69 ? -6.798 -7.859 15.912 1.00 74.19 69 LYS A CA 1
ATOM 554 C C . LYS A 1 69 ? -6.912 -8.680 14.619 1.00 74.19 69 LYS A C 1
ATOM 556 O O . LYS A 1 69 ? -5.921 -8.845 13.895 1.00 74.19 69 LYS A O 1
ATOM 561 N N . VAL A 1 70 ? -8.087 -9.251 14.353 1.00 77.50 70 VAL A N 1
ATOM 562 C CA . VAL A 1 70 ? -8.308 -10.196 13.250 1.00 77.50 70 VAL A CA 1
ATOM 563 C C . VAL A 1 70 ? -9.265 -9.576 12.228 1.00 77.50 70 VAL A C 1
ATOM 565 O O . VAL A 1 70 ? -10.428 -9.347 12.569 1.00 77.50 70 VAL A O 1
ATOM 568 N N . PRO A 1 71 ? -8.806 -9.314 10.989 1.00 78.06 71 PRO A N 1
ATOM 569 C CA . PRO A 1 71 ? -9.668 -8.809 9.930 1.00 78.06 71 PRO A CA 1
ATOM 570 C C . PRO A 1 71 ? -10.709 -9.859 9.535 1.00 78.06 71 PRO A C 1
ATOM 572 O O . PRO A 1 71 ? -10.395 -11.040 9.392 1.00 78.06 71 PRO A O 1
ATOM 575 N N . ARG A 1 72 ? -11.962 -9.426 9.361 1.00 81.44 72 ARG A N 1
ATOM 576 C CA . ARG A 1 72 ? -13.095 -10.316 9.030 1.00 81.44 72 ARG A CA 1
ATOM 577 C C . ARG A 1 72 ? -13.262 -10.559 7.530 1.00 81.44 72 ARG A C 1
ATOM 579 O O . ARG A 1 72 ? -13.911 -11.524 7.142 1.00 81.44 72 ARG A O 1
ATOM 586 N N . LYS A 1 73 ? -12.723 -9.665 6.700 1.00 87.12 73 LYS A N 1
ATOM 587 C CA . LYS A 1 73 ? -12.775 -9.712 5.236 1.00 87.12 73 LYS A CA 1
ATOM 588 C C . LYS A 1 73 ? -11.472 -9.161 4.670 1.00 87.12 73 LYS A C 1
ATOM 590 O O . LYS A 1 73 ? -10.851 -8.303 5.291 1.00 87.12 73 LYS A O 1
ATOM 595 N N . GLN A 1 74 ? -11.084 -9.656 3.502 1.00 90.19 74 GLN A N 1
ATOM 596 C CA . GLN A 1 74 ? -9.949 -9.141 2.742 1.00 90.19 74 GLN A CA 1
ATOM 597 C C . GLN A 1 74 ? -10.480 -8.307 1.580 1.00 90.19 74 GLN A C 1
ATOM 599 O O . GLN A 1 74 ? -11.444 -8.710 0.930 1.00 90.19 74 GLN A O 1
ATOM 604 N N . PHE A 1 75 ? -9.865 -7.152 1.347 1.00 93.94 75 PHE A N 1
ATOM 605 C CA . PHE A 1 75 ? -10.110 -6.365 0.149 1.00 93.94 75 PHE A CA 1
ATOM 606 C C . PHE A 1 75 ? -9.185 -6.866 -0.961 1.00 93.94 75 PHE A C 1
ATOM 608 O O . PHE A 1 75 ? -7.965 -6.767 -0.831 1.00 93.94 75 PHE A O 1
ATOM 615 N N . ASP A 1 76 ? -9.765 -7.412 -2.028 1.00 94.81 76 ASP A N 1
ATOM 616 C CA . ASP A 1 76 ? -9.034 -7.784 -3.238 1.00 94.81 76 ASP A CA 1
ATOM 617 C C . ASP A 1 76 ? -9.194 -6.676 -4.282 1.00 94.81 76 ASP A C 1
ATOM 619 O O . ASP A 1 76 ? -10.299 -6.384 -4.742 1.00 94.81 76 ASP A O 1
ATOM 623 N N . ILE A 1 77 ? -8.078 -6.045 -4.636 1.00 93.81 77 ILE A N 1
ATOM 624 C CA . ILE A 1 77 ? -8.032 -4.993 -5.651 1.00 93.81 77 ILE A CA 1
ATOM 625 C C . ILE A 1 77 ? -7.913 -5.538 -7.080 1.00 93.81 77 ILE A C 1
ATOM 627 O O . ILE A 1 77 ? -8.033 -4.797 -8.057 1.00 93.81 77 ILE A O 1
ATOM 631 N N . GLY A 1 78 ? -7.662 -6.834 -7.230 1.00 95.25 78 GLY A N 1
ATOM 632 C CA . GLY A 1 78 ? -7.376 -7.457 -8.507 1.00 95.25 78 GLY A CA 1
ATOM 633 C C . GLY A 1 78 ? -6.008 -7.050 -9.049 1.00 95.25 78 GLY A C 1
ATOM 634 O O . GLY A 1 78 ? -4.996 -7.072 -8.348 1.00 95.25 78 GLY A O 1
ATOM 635 N N . LYS A 1 79 ? -5.960 -6.725 -10.344 1.00 94.94 79 LYS A N 1
ATOM 636 C CA . LYS A 1 79 ? -4.721 -6.415 -11.066 1.00 94.94 79 LYS A CA 1
ATOM 637 C C . LYS A 1 79 ? -4.677 -4.942 -11.438 1.00 94.94 79 LYS A C 1
ATOM 639 O O . LYS A 1 79 ? -5.604 -4.430 -12.057 1.00 94.94 79 LYS A O 1
ATOM 644 N N . LEU A 1 80 ? -3.563 -4.297 -11.115 1.00 93.06 80 LEU A N 1
ATOM 645 C CA . LEU A 1 80 ? -3.298 -2.904 -11.449 1.00 93.06 80 LEU A CA 1
ATOM 646 C C . LEU A 1 80 ? -2.223 -2.832 -12.533 1.00 93.06 80 LEU A C 1
ATOM 648 O O . LEU A 1 80 ? -1.164 -3.442 -12.389 1.00 93.06 80 LEU A O 1
ATOM 652 N N . ASN A 1 81 ? -2.495 -2.088 -13.606 1.00 91.50 81 ASN A N 1
ATOM 653 C CA . ASN A 1 81 ? -1.482 -1.769 -14.606 1.00 91.50 81 ASN A CA 1
ATOM 654 C C . ASN A 1 81 ? -0.680 -0.545 -14.148 1.00 91.50 81 ASN A C 1
ATOM 656 O O . ASN A 1 81 ? -1.274 0.459 -13.759 1.00 91.50 81 ASN A O 1
ATOM 660 N N . LEU A 1 82 ? 0.649 -0.646 -14.184 1.00 89.31 82 LEU A N 1
ATOM 661 C CA . LEU A 1 82 ? 1.575 0.367 -13.667 1.00 89.31 82 LEU A CA 1
ATOM 662 C C . LEU A 1 82 ? 2.409 1.036 -14.775 1.00 89.31 82 LEU A C 1
ATOM 664 O O . LEU A 1 82 ? 3.452 1.614 -14.470 1.00 89.31 82 LEU A O 1
ATOM 668 N N . GLN A 1 83 ? 2.000 0.894 -16.037 1.00 77.88 83 GLN A N 1
ATOM 669 C CA . GLN A 1 83 ? 2.621 1.559 -17.189 1.00 77.88 83 GLN A CA 1
ATOM 670 C C . GLN A 1 83 ? 2.178 3.019 -17.308 1.00 77.88 83 GLN A C 1
ATOM 672 O O . GLN A 1 83 ? 0.949 3.253 -17.239 1.00 77.88 83 GLN A O 1
#

Foldseek 3Di:
DDDDQWDDDADPVRDDDDDGAQPPHPDRDDWDKDKDWACPPPPCVVCVPPPGTDIDIDTDDCVQRDPDDDGPDDDDPDDDDDD

Organism: Wuchereria bancrofti (NCBI:txid6293)

Solvent-accessible surface area (backbone atoms only — not comparable to full-atom values): 6050 Å² total; per-residue (Å²): 133,83,84,84,56,63,86,83,74,60,45,99,86,68,52,73,87,86,76,62,68,53,84,95,51,94,64,73,83,77,82,54,67,53,73,49,75,42,63,63,89,59,53,65,86,80,41,80,79,73,81,79,62,53,72,55,74,46,78,48,65,63,90,56,62,58,92,70,96,66,74,90,57,82,84,81,85,81,84,82,86,69,119

Radius of gyration: 15.58 Å; Cα contacts (8 Å, |Δi|>4): 68; chains: 1; bounding box: 36×25×41 Å